Protein AF-A0A850QRZ5-F1 (afdb_monomer)

Solvent-accessible surface area (backbone atoms only — not comparable to full-atom values): 3900 Å² total; per-residue (Å²): 127,85,51,69,71,54,55,52,52,51,50,50,55,50,55,53,50,44,48,71,80,40,64,57,56,64,62,60,60,69,46,94,71,78,45,88,49,83,82,91,73,66,90,77,56,88,64,55,67,45,77,76,70,72,50,61,88,62,44,89

Foldseek 3Di:
DDDPVVVVVVVVVVVVVCCVVPVCLVVVLPDDADAPDDDDDDPVCVDPPCRVPVDDPRND

Sequence (60 aa):
MADIKQLFANNLAWSENIKEETPEFFSHLAEAQHPQYLWIGCSDSRVPAERLTGLDSGEL

Nearest PDB structures (foldseek):
  5cxk-assembly1_A  TM=9.296E-01  e=3.559E-05  Vibrio cholerae
  3qy1-assembly1_B  TM=9.140E-01  e=4.428E-05  Salmonella enterica subsp. enterica serovar Typhimurium str. LT2
  4o1k-assembly1_A  TM=9.379E-01  e=1.570E-03  Sordaria macrospora

InterPro domains:
  IPR001765 Carbonic anhydrase [PF00484] (37-60)
  IPR001765 Carbonic anhydrase [PTHR11002] (2-60)
  IPR015892 Carbonic anhydrase, prokaryotic-like, conserved site [PS00704] (42-49)
  IPR036874 Carbonic anhydrase superfamily [G3DSA:3.40.1050.10] (1-60)
  IPR036874 Carbonic anhydrase superfamily [SSF53056] (2-60)

Organism: Photobacterium damselae subsp. damselae (NCBI:txid85581)

pLDDT: mean 94.0, std 5.61, range [64.19, 98.31]

Structure (mmCIF, N/CA/C/O backbone):
data_AF-A0A850QRZ5-F1
#
_entry.id   AF-A0A850QRZ5-F1
#
loop_
_atom_site.group_PDB
_atom_site.id
_atom_site.type_symbol
_atom_site.label_atom_id
_atom_site.label_alt_id
_atom_site.label_comp_id
_atom_site.label_asym_id
_atom_site.label_entity_id
_atom_site.label_seq_id
_atom_site.pdbx_PDB_i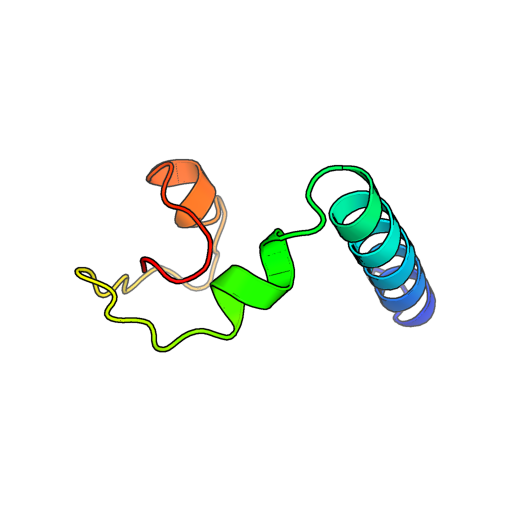ns_code
_atom_site.Cartn_x
_atom_site.Cartn_y
_atom_site.Cartn_z
_atom_site.occupancy
_atom_site.B_iso_or_equiv
_atom_site.auth_seq_id
_atom_site.auth_comp_id
_atom_site.auth_asym_id
_atom_site.auth_atom_id
_atom_site.pdbx_PDB_model_num
ATOM 1 N N . MET A 1 1 ? 15.479 -1.128 -12.946 1.00 64.19 1 MET A N 1
ATOM 2 C CA . MET A 1 1 ? 14.812 -1.400 -11.654 1.00 64.19 1 MET A CA 1
ATOM 3 C C . MET A 1 1 ? 14.908 -0.128 -10.835 1.00 64.19 1 MET A C 1
ATOM 5 O O . MET A 1 1 ? 15.981 0.463 -10.846 1.00 64.19 1 MET A O 1
ATOM 9 N N . ALA A 1 2 ? 13.818 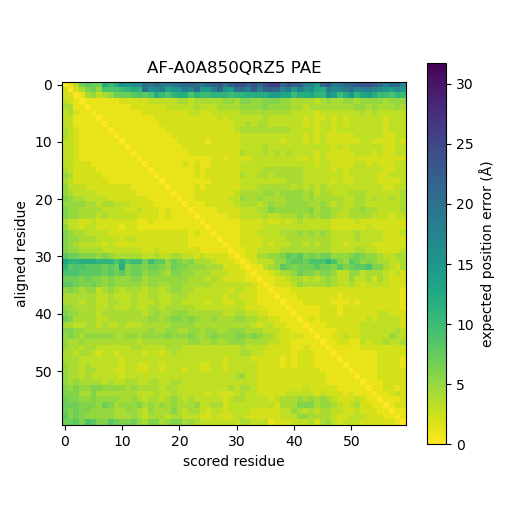0.339 -10.224 1.00 74.44 2 ALA A N 1
ATOM 10 C CA . ALA A 1 2 ? 13.915 1.477 -9.314 1.00 74.44 2 ALA A CA 1
ATOM 11 C C . ALA A 1 2 ? 14.815 1.086 -8.133 1.00 74.44 2 ALA A C 1
ATOM 13 O O . ALA A 1 2 ? 14.682 -0.016 -7.602 1.00 74.44 2 ALA A O 1
ATOM 14 N N . ASP A 1 3 ? 15.752 1.958 -7.771 1.00 94.25 3 ASP A N 1
ATOM 15 C CA . ASP A 1 3 ? 16.579 1.764 -6.583 1.00 94.25 3 ASP A CA 1
ATOM 16 C C . ASP A 1 3 ? 15.679 1.767 -5.338 1.00 94.25 3 ASP A C 1
ATOM 18 O O . ASP A 1 3 ? 14.770 2.591 -5.223 1.00 94.25 3 ASP A O 1
ATOM 22 N N . ILE A 1 4 ? 15.940 0.866 -4.390 1.00 96.00 4 ILE A N 1
ATOM 23 C CA . ILE A 1 4 ? 15.210 0.788 -3.120 1.00 96.00 4 ILE A CA 1
ATOM 24 C C . ILE A 1 4 ? 15.254 2.137 -2.398 1.00 96.00 4 ILE A C 1
ATOM 26 O O . ILE A 1 4 ? 14.238 2.577 -1.862 1.00 96.00 4 ILE A O 1
ATOM 30 N N . LYS A 1 5 ? 16.391 2.843 -2.447 1.00 96.69 5 LYS A N 1
ATOM 31 C CA . LYS A 1 5 ? 16.500 4.186 -1.856 1.00 96.69 5 LYS A CA 1
ATOM 32 C C . LYS A 1 5 ? 15.526 5.175 -2.492 1.00 96.69 5 LYS A C 1
ATOM 34 O O . LYS A 1 5 ? 14.927 5.978 -1.783 1.00 96.69 5 LYS A O 1
ATOM 39 N N . GLN A 1 6 ? 15.333 5.087 -3.807 1.00 96.69 6 GLN A N 1
ATOM 40 C CA . GLN A 1 6 ? 14.379 5.932 -4.517 1.00 96.69 6 GLN A CA 1
ATOM 41 C C . GLN A 1 6 ? 12.937 5.594 -4.130 1.00 96.69 6 GLN A C 1
ATOM 43 O O . GLN A 1 6 ? 12.129 6.503 -3.967 1.00 96.69 6 GLN A O 1
ATOM 48 N N . LEU A 1 7 ? 12.607 4.312 -3.940 1.00 97.19 7 LEU A N 1
ATOM 49 C CA . LEU A 1 7 ? 11.271 3.914 -3.483 1.00 97.19 7 LEU A CA 1
ATOM 50 C C . LEU A 1 7 ? 10.957 4.478 -2.089 1.00 97.19 7 LEU A C 1
ATOM 52 O O . LEU A 1 7 ? 9.862 4.997 -1.885 1.00 97.19 7 LEU A O 1
ATOM 56 N N . PHE A 1 8 ? 11.921 4.455 -1.161 1.00 97.81 8 PHE A N 1
ATOM 57 C CA . PHE A 1 8 ? 11.768 5.096 0.150 1.00 97.81 8 PHE A CA 1
ATOM 58 C C . PHE A 1 8 ? 11.620 6.616 0.048 1.00 97.81 8 PHE A C 1
ATOM 60 O O . PHE A 1 8 ? 10.752 7.180 0.708 1.00 97.81 8 PHE A O 1
ATOM 67 N N . ALA A 1 9 ? 12.418 7.275 -0.798 1.00 97.50 9 ALA A N 1
ATOM 68 C CA . ALA A 1 9 ? 12.307 8.717 -1.009 1.00 97.50 9 ALA A CA 1
ATOM 69 C C . ALA A 1 9 ? 10.925 9.105 -1.565 1.00 97.50 9 ALA A C 1
ATOM 71 O O . ALA A 1 9 ? 10.307 10.053 -1.085 1.00 97.50 9 ALA A O 1
ATOM 72 N N . ASN A 1 10 ? 10.407 8.328 -2.521 1.00 97.56 10 ASN A N 1
ATOM 73 C CA . ASN A 1 10 ? 9.074 8.534 -3.087 1.00 97.56 10 ASN A CA 1
ATOM 74 C C . ASN A 1 10 ? 7.974 8.331 -2.036 1.00 97.56 10 ASN A C 1
ATOM 76 O O . ASN A 1 10 ? 7.028 9.112 -1.985 1.00 97.56 10 ASN A O 1
ATOM 80 N N . ASN A 1 11 ? 8.090 7.296 -1.197 1.00 97.75 11 ASN A N 1
ATOM 81 C CA . ASN A 1 11 ? 7.122 7.035 -0.133 1.00 97.75 11 ASN A CA 1
ATOM 82 C C . ASN A 1 11 ? 7.116 8.140 0.931 1.00 97.75 11 ASN A C 1
ATOM 84 O O . ASN A 1 11 ? 6.037 8.539 1.363 1.00 97.75 11 ASN A O 1
ATOM 88 N N . LEU A 1 12 ? 8.291 8.646 1.319 1.00 98.06 12 LEU A N 1
ATOM 89 C CA . LEU A 1 12 ? 8.398 9.743 2.279 1.00 98.06 12 LEU A CA 1
ATOM 90 C C . LEU A 1 12 ? 7.716 11.004 1.740 1.00 98.06 12 LEU A C 1
ATOM 92 O O . LEU A 1 12 ? 6.817 11.522 2.393 1.00 98.06 12 LEU A O 1
ATOM 96 N N . ALA A 1 13 ? 8.065 11.416 0.516 1.00 98.31 13 ALA A N 1
ATOM 97 C CA . ALA A 1 13 ? 7.467 12.587 -0.121 1.00 98.31 13 ALA A CA 1
ATOM 98 C C . ALA A 1 13 ? 5.943 12.450 -0.280 1.00 98.31 13 ALA A C 1
ATOM 100 O O . ALA A 1 13 ? 5.198 13.385 -0.009 1.00 98.31 13 ALA A O 1
ATOM 101 N N . TRP A 1 14 ? 5.457 11.269 -0.678 1.00 97.81 14 TRP A N 1
ATOM 102 C CA . TRP A 1 14 ? 4.020 11.001 -0.764 1.00 97.81 14 TRP A CA 1
ATOM 103 C C . TRP A 1 14 ? 3.327 11.097 0.603 1.00 97.81 14 TRP A C 1
ATOM 105 O O . TRP A 1 14 ? 2.279 11.725 0.712 1.00 97.81 14 TRP A O 1
ATOM 115 N N . SER A 1 15 ? 3.913 10.506 1.648 1.00 97.75 15 SER A N 1
ATOM 116 C CA . SER A 1 15 ? 3.352 10.518 3.005 1.00 97.75 15 SER A CA 1
ATOM 117 C C . SER A 1 15 ? 3.270 11.932 3.580 1.00 97.75 15 SER A C 1
ATOM 119 O O . SER A 1 15 ? 2.277 12.277 4.218 1.00 97.75 15 SER A O 1
ATOM 121 N N . GLU A 1 16 ? 4.293 12.754 3.340 1.00 98.06 16 GLU A N 1
ATOM 122 C CA . GLU A 1 16 ? 4.317 14.165 3.738 1.00 98.06 16 GLU A CA 1
ATOM 123 C C . GLU A 1 16 ? 3.234 14.960 3.001 1.00 98.06 16 GLU A C 1
ATOM 125 O O . GLU A 1 16 ? 2.387 15.566 3.653 1.00 98.06 16 GLU A O 1
ATOM 130 N N . ASN A 1 17 ? 3.169 14.850 1.670 1.00 98.31 17 ASN A N 1
ATOM 131 C CA . ASN A 1 17 ? 2.165 15.557 0.871 1.00 98.31 17 ASN A CA 1
ATOM 132 C C . ASN A 1 17 ? 0.731 15.177 1.266 1.00 98.31 17 ASN A C 1
ATOM 134 O O . ASN A 1 17 ? -0.113 16.052 1.428 1.00 98.31 17 ASN A O 1
ATOM 138 N N . ILE A 1 18 ? 0.443 13.887 1.477 1.00 97.00 18 ILE A N 1
ATOM 139 C CA . ILE A 1 18 ? -0.899 13.445 1.886 1.00 97.00 18 ILE A CA 1
ATOM 140 C C . ILE A 1 18 ? -1.269 13.988 3.267 1.00 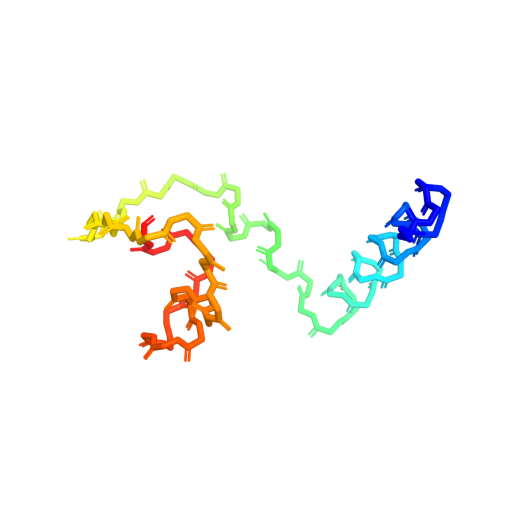97.00 18 ILE A C 1
ATOM 142 O O . ILE A 1 18 ? -2.410 14.389 3.467 1.00 97.00 18 ILE A O 1
ATOM 146 N N . LYS A 1 19 ? -0.326 14.052 4.216 1.00 96.44 19 LYS A N 1
ATOM 147 C CA . LYS A 1 19 ? -0.589 14.652 5.535 1.00 96.44 19 LYS A CA 1
ATOM 148 C C . LYS A 1 19 ? -0.889 16.145 5.449 1.00 96.44 19 LYS A C 1
ATOM 150 O O . LYS A 1 19 ? -1.655 16.640 6.269 1.00 96.44 19 LYS A O 1
ATOM 155 N N . GLU A 1 20 ? -0.279 16.848 4.501 1.00 97.25 20 GLU A N 1
ATOM 156 C CA . GLU A 1 20 ? -0.518 18.276 4.284 1.00 97.25 20 GLU A CA 1
ATOM 157 C C . GLU A 1 20 ? -1.846 18.531 3.559 1.00 97.25 20 GLU A C 1
ATOM 159 O O . GLU A 1 20 ? -2.638 19.365 3.998 1.00 97.25 20 GLU A O 1
ATOM 164 N N . GLU A 1 21 ? -2.114 17.800 2.475 1.00 97.31 21 GLU A N 1
ATOM 165 C CA . GLU A 1 21 ? -3.305 17.985 1.637 1.00 97.31 21 GLU A CA 1
ATOM 166 C C . GLU A 1 21 ? -4.569 17.376 2.259 1.00 97.31 21 GLU A C 1
ATOM 168 O O . GLU A 1 21 ? -5.663 17.921 2.118 1.00 97.31 21 GLU A O 1
ATOM 173 N N . THR A 1 22 ? -4.448 16.229 2.929 1.00 95.19 22 THR A N 1
ATOM 174 C CA . THR A 1 22 ? -5.563 15.485 3.535 1.00 95.19 22 THR A CA 1
ATOM 175 C C . THR A 1 22 ? -5.153 14.934 4.908 1.00 95.19 22 THR A C 1
ATOM 177 O O . THR A 1 22 ? -4.905 13.734 5.055 1.00 95.19 22 THR A O 1
ATOM 180 N N . PRO A 1 23 ? -5.108 15.785 5.953 1.00 95.50 23 PRO A N 1
ATOM 181 C CA . PRO A 1 23 ? -4.626 15.398 7.284 1.00 95.50 23 PRO A CA 1
ATOM 182 C C . PRO A 1 23 ? -5.352 14.190 7.895 1.00 95.50 23 PRO A C 1
ATOM 184 O O . PRO A 1 23 ? -4.746 13.409 8.627 1.00 95.50 23 PRO A O 1
ATOM 187 N N . GLU A 1 24 ? -6.633 14.016 7.555 1.00 95.19 24 GLU A N 1
ATOM 188 C CA . GLU A 1 24 ? -7.487 12.937 8.065 1.00 95.19 24 GLU A CA 1
ATOM 189 C C . GLU A 1 24 ? -7.354 11.613 7.292 1.00 95.19 24 GLU A C 1
ATOM 191 O O . GLU A 1 24 ? -7.983 10.619 7.643 1.00 95.19 24 GLU A O 1
ATOM 196 N N . PHE A 1 25 ? -6.537 11.559 6.234 1.00 94.75 25 PHE A N 1
ATOM 197 C CA . PHE A 1 25 ? -6.410 10.360 5.400 1.00 94.75 25 PHE A CA 1
ATOM 198 C C . PHE A 1 25 ? -6.009 9.130 6.226 1.00 94.75 25 PHE A C 1
ATOM 200 O O . PHE A 1 25 ? -6.629 8.073 6.138 1.00 94.75 25 PHE A O 1
ATOM 207 N N . PHE A 1 26 ? -4.980 9.268 7.067 1.00 95.50 26 PHE A N 1
ATOM 208 C CA . PHE A 1 26 ? -4.467 8.152 7.862 1.00 95.50 26 PHE A CA 1
ATOM 209 C C . PHE 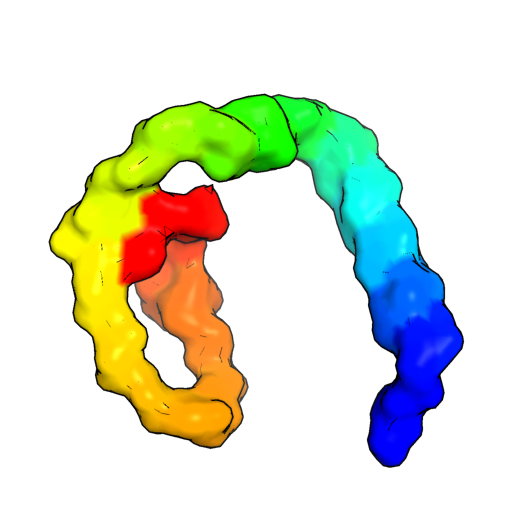A 1 26 ? -5.306 7.859 9.108 1.00 95.50 26 PHE A C 1
ATOM 211 O O . PHE A 1 26 ? -5.349 6.702 9.520 1.00 95.50 26 PHE A O 1
ATOM 218 N N . SER A 1 27 ? -5.950 8.867 9.712 1.00 94.75 27 SER A N 1
ATOM 219 C CA . SER A 1 27 ? -6.862 8.647 10.843 1.00 94.75 27 SER A CA 1
ATOM 220 C C . SER A 1 27 ? -8.072 7.845 10.379 1.00 94.75 27 SER A C 1
ATOM 222 O O . SER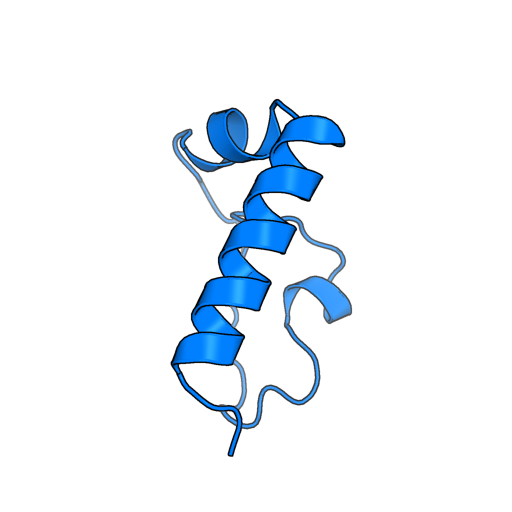 A 1 27 ? -8.363 6.821 10.990 1.00 94.75 27 SER A O 1
ATOM 224 N N . HIS A 1 28 ? -8.679 8.224 9.252 1.00 92.12 28 HIS A N 1
ATOM 225 C CA . HIS A 1 28 ? -9.795 7.489 8.666 1.00 92.12 28 HIS A CA 1
ATOM 226 C C . HIS A 1 28 ? -9.391 6.079 8.219 1.00 92.12 28 HIS A C 1
ATOM 228 O O . HIS A 1 28 ? -10.060 5.104 8.549 1.00 92.12 28 HIS A O 1
ATOM 234 N N . LEU A 1 29 ? -8.243 5.935 7.545 1.00 93.69 29 LEU A N 1
ATOM 235 C CA . LEU A 1 29 ? -7.755 4.620 7.119 1.00 93.69 29 LEU A CA 1
ATOM 236 C C . LEU A 1 29 ? -7.472 3.680 8.308 1.00 93.69 29 LEU A C 1
ATOM 238 O O . LEU A 1 29 ? -7.589 2.467 8.164 1.00 93.69 29 LEU A O 1
ATOM 242 N N . ALA A 1 30 ? -7.090 4.214 9.471 1.00 94.25 30 ALA A N 1
ATOM 243 C CA . ALA A 1 30 ? -6.808 3.422 10.669 1.00 94.25 30 ALA A CA 1
ATOM 244 C C . ALA A 1 30 ? -8.067 2.952 11.422 1.00 94.25 30 ALA A C 1
ATOM 246 O O . ALA A 1 30 ? -7.954 2.138 12.344 1.00 94.25 30 ALA A O 1
ATOM 247 N N . GLU A 1 31 ? -9.250 3.456 11.068 1.00 91.94 31 GLU A N 1
ATOM 248 C CA . GLU A 1 31 ? -10.518 3.015 11.649 1.00 91.94 31 GLU A CA 1
ATOM 249 C C . GLU A 1 31 ? -10.862 1.576 11.223 1.00 91.94 31 GLU A C 1
ATOM 251 O O . GLU A 1 31 ? -10.266 0.997 10.313 1.00 91.94 31 GLU A O 1
ATOM 256 N N . ALA A 1 32 ? -11.824 0.955 11.911 1.00 82.88 32 ALA A N 1
ATOM 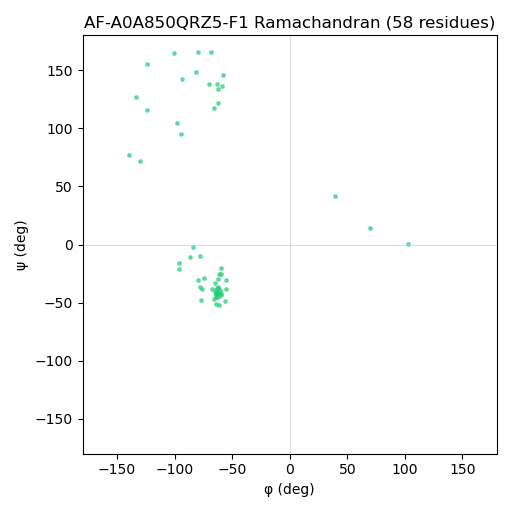257 C CA . ALA A 1 32 ? -12.283 -0.380 11.543 1.00 82.88 32 ALA A CA 1
ATOM 258 C C . ALA A 1 32 ? -12.966 -0.344 10.165 1.00 82.88 32 ALA A C 1
ATOM 260 O O . ALA A 1 32 ? -14.004 0.293 9.996 1.00 82.88 32 ALA A O 1
ATOM 261 N N . GLN A 1 33 ? -12.392 -1.059 9.197 1.00 87.31 33 GLN A N 1
ATOM 262 C CA . GLN A 1 33 ? -12.904 -1.130 7.829 1.00 87.31 33 GLN A CA 1
ATOM 263 C C . GLN A 1 33 ? -13.835 -2.333 7.639 1.00 87.31 33 GLN A C 1
ATOM 265 O O . GLN A 1 33 ? -13.591 -3.426 8.158 1.00 87.31 33 GLN A O 1
ATOM 270 N N . HIS A 1 34 ? -14.887 -2.136 6.844 1.00 90.62 34 HIS A N 1
ATOM 271 C CA . HIS A 1 34 ? -15.822 -3.179 6.421 1.00 90.62 34 HIS A CA 1
ATOM 272 C C . HIS A 1 34 ? -16.013 -3.126 4.892 1.00 90.62 34 HIS A C 1
ATOM 274 O O . HIS A 1 34 ? -17.078 -2.694 4.429 1.00 90.62 34 HIS A O 1
ATOM 280 N N . PRO A 1 35 ? -14.996 -3.532 4.103 1.00 93.44 35 PRO A N 1
ATOM 281 C CA . PRO A 1 35 ? -15.063 -3.487 2.645 1.00 93.44 35 PRO A CA 1
ATOM 282 C C . PRO A 1 35 ? -16.233 -4.336 2.141 1.00 93.44 35 PRO A C 1
ATOM 284 O O . PRO A 1 35 ? -16.495 -5.437 2.633 1.00 93.44 35 PRO A O 1
ATOM 287 N N . GLN A 1 36 ? -16.976 -3.795 1.177 1.00 94.00 36 GLN A N 1
ATOM 288 C CA . GLN A 1 36 ? -18.165 -4.449 0.612 1.00 94.00 36 GLN A CA 1
ATOM 289 C C . GLN A 1 36 ? -17.818 -5.393 -0.542 1.00 94.00 36 GLN A C 1
ATOM 291 O O . GLN A 1 36 ? -18.667 -6.157 -1.008 1.00 94.00 36 GLN A O 1
ATOM 296 N N . TYR A 1 37 ? -16.575 -5.333 -1.013 1.00 94.44 37 TYR A N 1
ATOM 297 C CA . TYR A 1 37 ? -16.112 -6.029 -2.198 1.00 94.44 37 TYR A CA 1
ATOM 298 C C . TYR A 1 37 ? -14.909 -6.904 -1.863 1.00 94.44 37 TYR A C 1
ATOM 300 O O . TYR A 1 37 ? -14.194 -6.673 -0.899 1.00 94.44 37 TYR A O 1
ATOM 308 N N . LEU A 1 38 ? -14.719 -7.935 -2.680 1.00 95.81 38 LEU A N 1
ATOM 309 C CA . LEU A 1 38 ? -13.488 -8.705 -2.750 1.00 95.81 38 LEU A CA 1
ATOM 310 C C . LEU A 1 38 ? -13.024 -8.652 -4.201 1.00 95.81 38 LEU A C 1
ATOM 312 O O . LEU A 1 38 ? -13.703 -9.174 -5.091 1.00 95.81 38 LEU A O 1
ATOM 316 N N . TRP A 1 39 ? -11.869 -8.041 -4.445 1.00 96.00 39 TRP A N 1
ATOM 317 C CA . TRP A 1 39 ? -11.314 -7.927 -5.790 1.00 96.00 39 TRP A CA 1
ATOM 318 C C . TRP A 1 39 ? -10.254 -9.003 -6.065 1.00 96.00 39 TRP A C 1
ATOM 320 O O . TRP A 1 39 ? -9.108 -8.903 -5.632 1.00 96.00 39 TRP A O 1
ATOM 330 N N . ILE A 1 40 ? -10.608 -10.032 -6.843 1.00 97.19 40 ILE A N 1
ATOM 331 C CA . ILE A 1 40 ? -9.650 -11.045 -7.320 1.00 97.19 40 ILE A CA 1
ATOM 332 C C . ILE A 1 40 ? -9.161 -10.640 -8.714 1.00 97.19 40 ILE A C 1
ATOM 334 O O . ILE A 1 40 ? -9.811 -10.906 -9.725 1.00 97.19 40 ILE A O 1
ATOM 338 N N . GLY A 1 41 ? -8.014 -9.963 -8.753 1.00 95.69 41 GLY A N 1
ATOM 339 C CA . GLY A 1 41 ? -7.404 -9.437 -9.974 1.00 95.69 41 GLY A CA 1
ATOM 340 C C . GLY A 1 41 ? -6.258 -10.289 -10.527 1.00 95.69 41 GLY A C 1
ATOM 341 O O . GLY A 1 41 ? -5.677 -11.127 -9.842 1.00 95.69 41 GLY A O 1
ATOM 342 N N . CYS A 1 42 ? -5.894 -10.032 -11.784 1.00 97.69 42 CYS A N 1
ATOM 343 C CA . CYS A 1 42 ? -4.668 -10.563 -12.378 1.00 97.69 42 CYS A CA 1
ATOM 344 C C . CYS A 1 42 ? -3.433 -9.884 -11.759 1.00 97.69 42 CYS A C 1
ATOM 346 O O . CYS A 1 42 ? -3.414 -8.659 -11.622 1.00 97.69 42 CYS A O 1
ATOM 348 N N . SER A 1 43 ? -2.381 -10.653 -11.456 1.00 97.19 43 SER A N 1
ATOM 349 C CA . SER A 1 43 ? -1.130 -10.136 -10.873 1.00 97.19 43 SER A CA 1
ATOM 350 C C . SER A 1 43 ? -0.420 -9.092 -11.735 1.00 97.19 43 SER A C 1
ATOM 352 O O . SER A 1 43 ? 0.367 -8.316 -11.202 1.00 97.19 43 SER A O 1
ATOM 354 N N . ASP A 1 44 ? -0.716 -9.031 -13.037 1.00 96.81 44 ASP A N 1
ATOM 355 C CA . ASP A 1 44 ? -0.176 -7.998 -13.923 1.00 96.81 44 ASP A CA 1
ATOM 356 C C . ASP A 1 44 ? -0.563 -6.578 -13.478 1.00 96.81 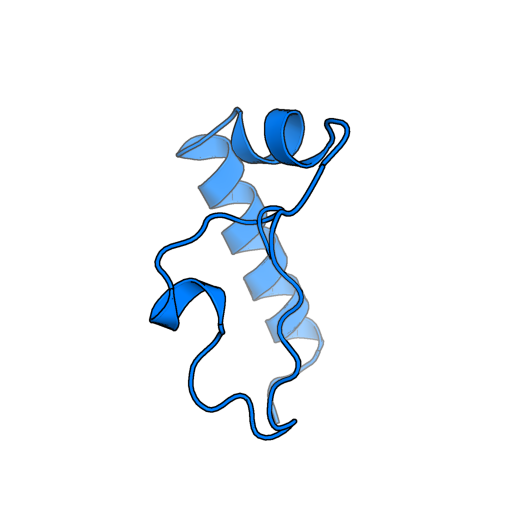44 ASP A C 1
ATOM 358 O O . ASP A 1 44 ? 0.143 -5.636 -13.829 1.00 96.81 44 ASP A O 1
ATOM 362 N N . SER A 1 45 ? -1.682 -6.413 -12.748 1.00 93.06 45 SER A N 1
ATOM 363 C CA . SER A 1 45 ? -2.146 -5.156 -12.130 1.00 93.06 45 SER A CA 1
ATOM 364 C C . SER A 1 45 ? -1.931 -3.904 -13.001 1.00 93.06 45 SER A C 1
ATOM 366 O O . SER A 1 45 ? -1.503 -2.847 -12.538 1.00 93.06 45 SER A O 1
ATOM 368 N N . ARG A 1 46 ? -2.198 -4.030 -14.314 1.00 96.69 46 ARG A N 1
ATOM 369 C CA . ARG A 1 46 ? -1.880 -2.981 -15.306 1.00 96.69 46 ARG A CA 1
ATOM 370 C C . ARG A 1 46 ? -2.607 -1.664 -15.034 1.00 96.69 46 ARG A C 1
ATOM 372 O O . ARG A 1 46 ? -2.139 -0.615 -15.463 1.00 96.69 46 ARG A O 1
ATOM 379 N N . VAL A 1 47 ? -3.744 -1.735 -14.346 1.00 96.38 47 VAL A N 1
ATOM 380 C CA . VAL A 1 47 ? -4.440 -0.596 -13.750 1.00 96.38 47 VAL A CA 1
ATOM 381 C C . VAL A 1 47 ? -4.826 -1.007 -12.324 1.00 96.38 47 VAL A C 1
ATOM 383 O O . VAL A 1 47 ? -5.444 -2.065 -12.182 1.00 96.38 47 VAL A O 1
ATOM 386 N N . PRO A 1 48 ? -4.477 -0.218 -11.288 1.00 95.00 48 PRO A N 1
ATOM 387 C CA . PRO A 1 48 ? -4.894 -0.498 -9.914 1.00 95.00 48 PRO A CA 1
ATOM 388 C C . PRO A 1 48 ? -6.420 -0.551 -9.786 1.00 95.00 48 PRO A C 1
ATOM 390 O O . PRO A 1 48 ? -7.127 0.191 -10.479 1.00 95.00 48 PRO A O 1
ATOM 393 N N . ALA A 1 49 ? -6.931 -1.408 -8.904 1.00 96.19 49 ALA A N 1
ATOM 394 C CA . ALA A 1 49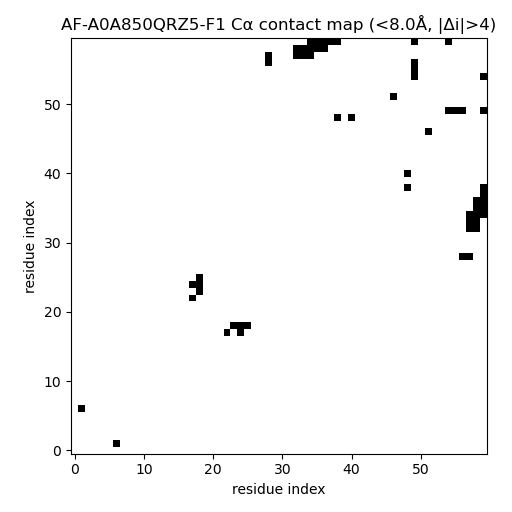 ? -8.369 -1.624 -8.745 1.00 96.19 49 ALA A CA 1
ATOM 395 C C . ALA A 1 49 ? -9.091 -0.346 -8.289 1.00 96.19 49 ALA A C 1
ATOM 397 O O . ALA A 1 49 ? -10.168 -0.026 -8.793 1.00 96.19 49 ALA A O 1
ATOM 398 N N . GLU A 1 50 ? -8.448 0.448 -7.439 1.00 95.00 50 GLU A N 1
ATOM 399 C CA . GLU A 1 50 ? -8.933 1.733 -6.927 1.00 95.00 50 GLU A CA 1
ATOM 400 C C . GLU A 1 50 ? -9.123 2.736 -8.077 1.00 95.00 50 GLU A C 1
ATOM 402 O O . GLU A 1 50 ? -10.108 3.465 -8.140 1.00 95.00 50 GLU A O 1
ATOM 407 N N . ARG A 1 51 ? -8.226 2.723 -9.076 1.00 95.06 51 ARG A N 1
ATOM 408 C CA . ARG A 1 51 ? -8.323 3.607 -10.256 1.00 95.06 51 ARG A CA 1
ATOM 409 C C . ARG A 1 51 ? -9.405 3.166 -11.240 1.00 95.06 51 ARG A C 1
ATOM 411 O O . ARG A 1 51 ? -9.934 4.012 -11.954 1.00 95.06 51 ARG A O 1
ATOM 418 N N . LEU A 1 52 ? -9.706 1.868 -11.306 1.00 96.00 52 LEU A N 1
ATOM 419 C CA . LEU A 1 52 ? -10.792 1.331 -12.135 1.00 96.00 52 LEU A CA 1
ATOM 420 C C . LEU A 1 52 ? -12.168 1.577 -11.516 1.00 96.00 52 LEU A C 1
ATOM 422 O O . LEU A 1 52 ? -13.126 1.833 -12.241 1.00 96.00 52 LEU A O 1
ATOM 426 N N . THR A 1 53 ? -12.262 1.455 -10.195 1.00 95.38 53 THR A N 1
ATOM 427 C CA . THR A 1 53 ? -13.532 1.476 -9.458 1.00 95.38 53 THR A CA 1
ATOM 428 C C . THR A 1 53 ? -13.874 2.853 -8.898 1.00 95.38 53 THR A C 1
ATOM 430 O O . THR A 1 53 ? -15.046 3.124 -8.658 1.00 95.38 53 THR A O 1
ATOM 433 N N . GLY A 1 54 ? -12.881 3.732 -8.734 1.00 94.06 54 GLY A N 1
ATOM 434 C CA . GLY A 1 54 ? -13.056 5.027 -8.079 1.00 94.06 54 GLY A CA 1
ATOM 435 C C . GLY A 1 54 ? -13.297 4.915 -6.574 1.00 94.06 54 GLY A C 1
ATOM 436 O O . GLY A 1 54 ? -13.751 5.888 -5.984 1.00 94.06 54 GLY A O 1
ATOM 437 N N . LEU A 1 55 ? -13.033 3.742 -5.992 1.00 93.12 55 LEU A N 1
ATOM 438 C CA . LEU A 1 55 ? -13.129 3.500 -4.560 1.00 93.12 55 LEU A CA 1
ATOM 439 C C . LEU A 1 55 ? -11.873 3.992 -3.841 1.00 93.12 55 LEU A C 1
ATOM 441 O O . LEU A 1 55 ? -10.762 3.947 -4.387 1.00 93.12 55 LEU A O 1
ATOM 445 N N . ASP A 1 56 ? -12.074 4.435 -2.610 1.00 88.69 56 ASP A N 1
ATOM 446 C CA . ASP A 1 56 ? -11.032 4.912 -1.720 1.00 88.69 56 ASP A CA 1
ATOM 447 C C . ASP A 1 56 ? -10.273 3.752 -1.056 1.00 88.69 56 ASP A C 1
ATOM 449 O O . ASP A 1 56 ? -10.656 2.576 -1.079 1.00 88.69 56 ASP A O 1
ATOM 453 N N . SER A 1 57 ? -9.128 4.090 -0.460 1.00 87.75 57 SER A N 1
ATOM 454 C CA . SER A 1 57 ? -8.310 3.118 0.268 1.00 87.75 57 SER A CA 1
ATOM 455 C C . SER A 1 57 ? -9.090 2.550 1.458 1.00 87.75 57 SER A C 1
ATOM 457 O O . SER A 1 57 ? -9.491 3.299 2.342 1.00 87.75 57 SER A O 1
ATOM 459 N N . GLY A 1 58 ? -9.258 1.225 1.494 1.00 88.88 58 GLY A N 1
ATOM 460 C CA . GLY A 1 58 ? -9.987 0.512 2.552 1.00 88.88 58 GLY A CA 1
ATOM 461 C C . GLY A 1 58 ? -11.404 0.050 2.186 1.00 88.88 58 GLY A C 1
ATOM 462 O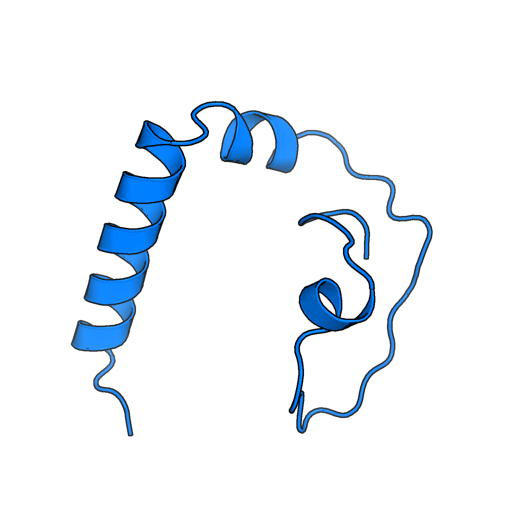 O . GLY A 1 58 ? -12.075 -0.563 3.016 1.00 88.88 58 GLY A O 1
ATOM 463 N N . GLU A 1 59 ? -11.861 0.309 0.956 1.00 90.50 59 GLU A N 1
ATOM 464 C CA . GLU A 1 59 ? -13.198 -0.094 0.484 1.00 90.50 59 GLU A CA 1
ATOM 465 C C . GLU A 1 59 ? -13.232 -1.417 -0.317 1.00 90.50 59 GLU A C 1
ATOM 467 O O . GLU A 1 59 ? -14.314 -1.995 -0.496 1.00 90.50 59 GLU A O 1
ATOM 472 N N . LEU A 1 60 ? -12.069 -1.892 -0.788 1.00 90.00 60 LEU A N 1
ATOM 473 C CA . LEU A 1 60 ? -11.864 -3.116 -1.586 1.00 90.00 60 LEU A CA 1
ATOM 474 C C . LEU A 1 60 ? -11.251 -4.282 -0.798 1.00 90.00 60 LEU A C 1
ATOM 476 O O . LEU A 1 60 ? -10.560 -4.027 0.213 1.00 90.00 60 LEU A O 1
#

Mean predicted aligned error: 3.54 Å

Secondary structure (DSSP, 8-state):
---HHHHHHHHHHHHHHHHHH-TTHHHHHTSPP--S------TT-SS-HHHHH-PPTT--

Radius of gyration: 14.18 Å; Cα contacts (8 Å, |Δi|>4): 29; chains: 1; bounding box: 35×29×27 Å